Protein AF-A0A4U2ZUQ9-F1 (afdb_monomer)

Sequence (78 aa):
MENITNIDKLESIKSLQSTIRKLENALSQMTQKGANTTLVKKRLNAVCVGLAVLENVWNQESHQYSQEELAEARNVLA

Foldseek 3Di:
DPPQDPVNLVVVLVVLVVVLVVLVVVLVVCVVVVHDCVLSVLQNLLSVLVSQVSCCVPVVDDDPDDPVSPVSSVVSVD

pLDDT: mean 94.57, std 6.52, range [58.06, 98.69]

Mean predicted aligned error: 3.5 Å

Solvent-accessible surface area (backbone atoms only — not comparable to full-atom values): 4514 Å² total; per-residue (Å²): 130,79,89,76,46,74,63,58,53,51,52,52,51,53,52,47,55,54,50,45,53,52,35,52,52,50,42,52,55,33,55,77,68,72,45,92,50,68,67,50,51,54,51,38,50,19,52,54,50,53,49,40,51,49,42,25,75,74,69,69,42,87,66,91,73,49,73,64,57,52,53,52,20,48,70,73,73,108

Radius of gyration: 14.03 Å; Cα contacts (8 Å, |Δi|>4): 54; chains: 1; bounding box: 28×25×42 Å

Organism: NCBI:txid1890302

Nearest PDB structures (foldseek):
  6r1m-assembly1_A  TM=8.185E-01  e=3.514E+00  Escherichia coli
  6r1m-assembly1_B  TM=8.194E-01  e=3.951E+00  Escherichia coli

Secondary structure (DSSP, 8-state):
---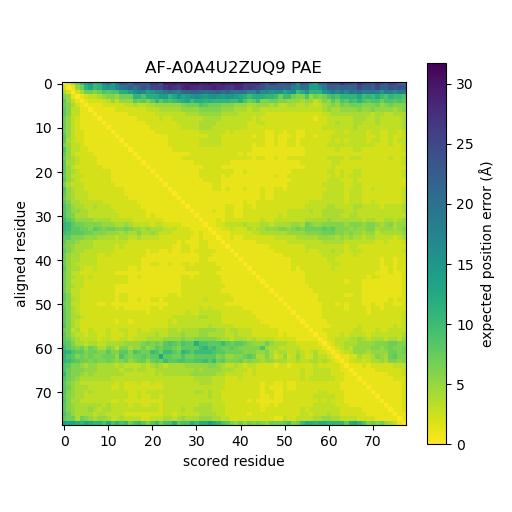--HHHHHHHHHHHHHHHHHHHHHHHHHHHTT---HHHHHHHHHHHHHHHHHHHHHH-------HHHHHHHHHHH-

Structure (mmCIF, N/CA/C/O backbone):
data_AF-A0A4U2ZUQ9-F1
#
_entry.id   AF-A0A4U2ZUQ9-F1
#
loop_
_atom_site.group_PDB
_atom_site.id
_atom_site.type_symbol
_atom_site.label_atom_id
_atom_site.label_alt_id
_atom_site.label_comp_id
_atom_site.label_asym_id
_atom_site.label_entity_id
_atom_site.label_seq_id
_atom_site.pdbx_PDB_ins_code
_atom_site.Cartn_x
_atom_site.Cartn_y
_atom_site.Cartn_z
_atom_site.occupancy
_atom_site.B_iso_or_equiv
_atom_site.auth_seq_id
_atom_site.auth_comp_id
_atom_site.auth_asym_id
_atom_site.auth_atom_id
_atom_site.pdbx_PDB_model_num
ATOM 1 N N . MET A 1 1 ? 5.021 -0.840 -23.327 1.00 58.06 1 MET A N 1
ATOM 2 C CA . MET A 1 1 ? 5.151 0.040 -22.148 1.00 58.06 1 MET A CA 1
ATOM 3 C C . MET A 1 1 ? 5.683 1.360 -22.649 1.00 58.06 1 MET A C 1
ATOM 5 O O . MET A 1 1 ? 6.641 1.338 -23.411 1.00 58.06 1 MET A O 1
ATOM 9 N N . GLU A 1 2 ? 5.033 2.467 -22.306 1.00 65.75 2 GLU A N 1
ATOM 10 C CA . GLU A 1 2 ? 5.578 3.803 -22.566 1.00 65.75 2 GLU A CA 1
ATOM 11 C C . GLU A 1 2 ? 6.952 3.944 -21.891 1.00 65.75 2 GLU A C 1
ATOM 13 O O . GLU A 1 2 ? 7.221 3.292 -20.878 1.00 65.75 2 GLU A O 1
ATOM 18 N N . ASN A 1 3 ? 7.838 4.767 -22.457 1.00 79.19 3 ASN A N 1
ATOM 19 C CA . ASN A 1 3 ? 9.113 5.100 -21.823 1.00 79.19 3 ASN A CA 1
ATOM 20 C C . ASN A 1 3 ? 8.843 6.005 -20.613 1.00 79.19 3 ASN A C 1
ATOM 22 O O . ASN A 1 3 ? 8.903 7.225 -20.724 1.00 79.19 3 ASN A O 1
ATOM 26 N N . ILE A 1 4 ? 8.520 5.404 -19.466 1.00 82.25 4 ILE A N 1
ATOM 27 C CA . ILE A 1 4 ? 8.362 6.118 -18.195 1.00 82.25 4 ILE A CA 1
ATOM 28 C C . ILE A 1 4 ? 9.736 6.655 -17.786 1.00 82.25 4 ILE A C 1
ATOM 30 O O . ILE A 1 4 ? 10.682 5.874 -17.612 1.00 82.25 4 ILE A O 1
ATOM 34 N N . THR A 1 5 ? 9.856 7.973 -17.623 1.00 91.12 5 THR A N 1
ATOM 35 C CA . THR A 1 5 ? 11.125 8.585 -17.224 1.00 91.12 5 THR A CA 1
ATOM 36 C C . THR A 1 5 ? 11.421 8.301 -15.751 1.00 91.12 5 THR A C 1
ATOM 38 O O . THR A 1 5 ? 10.532 8.012 -14.950 1.00 91.12 5 THR A O 1
ATOM 41 N N . ASN A 1 6 ? 12.687 8.414 -15.348 1.00 91.06 6 ASN A N 1
ATOM 42 C CA . ASN A 1 6 ? 13.051 8.279 -13.934 1.00 91.06 6 ASN A CA 1
ATOM 43 C C . ASN A 1 6 ? 12.389 9.353 -13.052 1.00 91.06 6 ASN A C 1
ATOM 45 O O . ASN A 1 6 ? 12.171 9.109 -11.867 1.00 91.06 6 ASN A O 1
ATOM 49 N N . ILE A 1 7 ? 12.054 10.516 -13.623 1.00 94.00 7 ILE A N 1
ATOM 50 C CA . ILE A 1 7 ? 11.335 11.581 -12.919 1.00 94.00 7 ILE A CA 1
ATOM 51 C C . ILE A 1 7 ? 9.897 11.131 -12.647 1.00 94.00 7 ILE A C 1
ATOM 53 O O . ILE A 1 7 ? 9.488 11.143 -11.489 1.00 94.00 7 ILE A O 1
ATOM 57 N N . ASP A 1 8 ? 9.186 10.624 -13.658 1.00 93.94 8 ASP A N 1
ATOM 58 C CA . ASP A 1 8 ? 7.801 10.150 -13.503 1.00 93.94 8 ASP A CA 1
ATOM 59 C C . ASP A 1 8 ? 7.697 9.019 -12.467 1.00 93.94 8 ASP A C 1
ATOM 61 O O . ASP A 1 8 ? 6.785 8.996 -11.634 1.00 93.94 8 ASP A O 1
ATOM 65 N N . LYS A 1 9 ? 8.669 8.093 -12.468 1.00 93.69 9 LYS A N 1
ATOM 66 C CA . LYS A 1 9 ? 8.764 7.022 -11.460 1.00 93.69 9 LYS A CA 1
ATOM 67 C C . LYS A 1 9 ? 8.930 7.590 -10.053 1.00 93.69 9 LYS A C 1
ATOM 69 O O . LYS A 1 9 ? 8.210 7.198 -9.134 1.00 93.69 9 LYS A O 1
ATOM 74 N N . LEU A 1 10 ? 9.863 8.528 -9.882 1.00 94.69 10 LEU A N 1
ATOM 75 C CA . LEU A 1 10 ? 10.150 9.147 -8.589 1.00 94.69 10 LEU A CA 1
ATOM 76 C C . LEU A 1 10 ? 8.955 9.951 -8.065 1.00 94.69 10 LEU A C 1
ATOM 78 O O . LEU A 1 10 ? 8.651 9.897 -6.873 1.00 94.69 10 LEU A O 1
ATOM 82 N N . GLU A 1 11 ? 8.276 10.697 -8.932 1.00 96.38 11 GLU A N 1
ATOM 83 C CA . GLU A 1 11 ? 7.075 11.453 -8.572 1.00 96.38 11 GLU A CA 1
ATOM 84 C C . GLU A 1 11 ? 5.920 10.525 -8.187 1.00 96.38 11 GLU A C 1
ATOM 86 O O . GLU A 1 11 ? 5.252 10.766 -7.178 1.00 96.38 11 GLU A O 1
ATOM 91 N N . SER A 1 12 ? 5.750 9.413 -8.907 1.00 95.56 12 SER A N 1
ATOM 92 C CA . SER A 1 12 ? 4.761 8.381 -8.580 1.00 95.56 12 SER A CA 1
ATOM 93 C C . SER A 1 12 ? 5.017 7.764 -7.199 1.00 95.56 12 SER A C 1
ATOM 95 O O . SER A 1 12 ? 4.107 7.713 -6.367 1.00 95.56 12 SER A O 1
ATOM 97 N N . ILE A 1 13 ? 6.267 7.378 -6.910 1.00 95.88 13 ILE A N 1
ATOM 98 C CA . ILE A 1 13 ? 6.680 6.852 -5.597 1.00 95.88 13 ILE A CA 1
ATOM 99 C C . ILE A 1 13 ? 6.405 7.881 -4.489 1.00 95.88 13 ILE A C 1
ATOM 101 O O . ILE A 1 13 ? 5.757 7.565 -3.489 1.00 95.88 13 ILE A O 1
ATOM 105 N N . LYS A 1 14 ? 6.823 9.140 -4.675 1.00 97.25 14 LYS A N 1
ATOM 106 C CA . LYS A 1 14 ? 6.602 10.219 -3.692 1.00 97.25 14 LYS A CA 1
ATOM 107 C C . LYS A 1 14 ? 5.118 10.488 -3.434 1.00 97.25 14 LYS A C 1
ATOM 109 O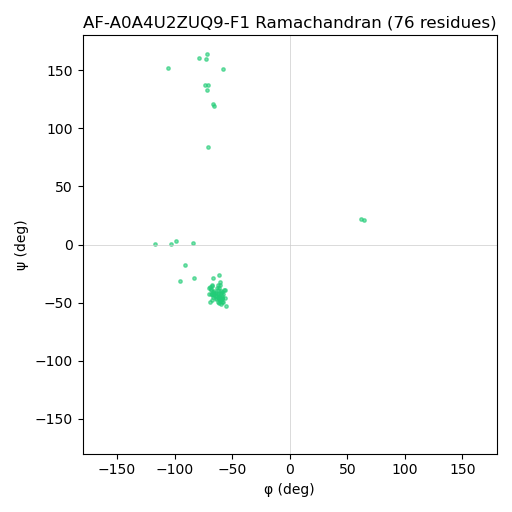 O . LYS A 1 14 ? 4.726 10.769 -2.295 1.00 97.25 14 LYS A O 1
ATOM 114 N N . SER A 1 15 ? 4.289 10.412 -4.472 1.00 97.56 15 SER A N 1
ATOM 115 C CA . SER A 1 15 ? 2.839 10.580 -4.363 1.00 97.56 15 SER A CA 1
ATOM 116 C C . SER A 1 15 ? 2.205 9.478 -3.503 1.00 97.56 15 SER A C 1
ATOM 118 O O . SER A 1 15 ? 1.425 9.766 -2.585 1.00 97.56 15 SER A O 1
ATOM 120 N N . LEU A 1 16 ? 2.608 8.219 -3.706 1.00 96.81 16 LEU A N 1
ATOM 121 C CA . LEU A 1 16 ? 2.145 7.088 -2.894 1.00 96.81 16 LEU A CA 1
ATOM 122 C C . LEU A 1 16 ? 2.632 7.176 -1.448 1.00 96.81 16 LEU A C 1
ATOM 124 O O . LEU A 1 16 ? 1.819 7.063 -0.534 1.00 96.81 16 LEU A O 1
ATOM 128 N N . GLN A 1 17 ? 3.909 7.491 -1.220 1.00 98.25 17 GLN A N 1
ATOM 129 C CA . GLN A 1 17 ? 4.448 7.719 0.127 1.00 98.25 17 GLN A CA 1
ATOM 130 C C . GLN A 1 17 ? 3.688 8.832 0.868 1.00 98.25 17 GLN A C 1
ATOM 132 O O . GLN A 1 17 ? 3.396 8.723 2.060 1.00 98.25 17 GLN A O 1
ATOM 137 N N . SER A 1 18 ? 3.307 9.900 0.163 1.00 98.44 18 SER A N 1
ATOM 138 C CA . SER A 1 18 ? 2.486 10.974 0.735 1.00 98.44 18 SER A CA 1
ATOM 139 C C . SER A 1 18 ? 1.069 10.504 1.074 1.00 98.44 18 SER A C 1
ATOM 141 O O . SER A 1 18 ? 0.496 10.935 2.076 1.00 98.44 18 SER A O 1
ATOM 143 N N . THR A 1 19 ? 0.498 9.617 0.260 1.00 98.25 19 THR A N 1
ATOM 144 C CA . THR A 1 19 ? -0.814 9.004 0.507 1.00 98.25 19 THR A CA 1
ATOM 145 C C . THR A 1 19 ? -0.779 8.084 1.726 1.00 98.25 19 THR A C 1
ATOM 147 O O . THR A 1 19 ? -1.662 8.185 2.578 1.00 98.25 19 THR A O 1
ATOM 150 N N . ILE A 1 20 ? 0.273 7.272 1.871 1.00 98.62 20 ILE A N 1
ATOM 151 C CA . ILE A 1 20 ? 0.517 6.424 3.048 1.00 98.62 20 ILE A CA 1
ATOM 152 C C . ILE A 1 20 ? 0.527 7.281 4.315 1.00 98.62 20 ILE A C 1
ATOM 154 O O . ILE A 1 20 ? -0.295 7.058 5.199 1.00 98.62 20 ILE A O 1
ATOM 158 N N . ARG A 1 21 ? 1.335 8.350 4.355 1.00 98.69 21 ARG A N 1
ATOM 159 C CA . ARG A 1 21 ? 1.407 9.261 5.517 1.00 98.69 21 ARG A CA 1
ATOM 160 C C . ARG A 1 21 ? 0.052 9.866 5.891 1.00 98.69 21 ARG A C 1
ATOM 162 O O . ARG A 1 21 ? -0.273 10.020 7.067 1.00 98.69 21 ARG A O 1
ATOM 169 N N . LYS A 1 22 ? -0.767 10.227 4.897 1.00 98.56 22 LYS A N 1
ATOM 170 C CA . LYS A 1 22 ? -2.122 10.751 5.140 1.00 98.56 22 LYS A CA 1
ATOM 171 C C . LYS A 1 22 ? -3.036 9.688 5.752 1.00 98.56 22 LYS A C 1
ATOM 173 O O . LYS A 1 22 ? -3.790 10.002 6.671 1.00 98.56 22 LYS A O 1
ATOM 178 N N . LEU A 1 23 ? -2.963 8.450 5.267 1.00 98.50 23 LEU A N 1
ATOM 179 C CA . LEU A 1 23 ? -3.750 7.330 5.783 1.00 98.50 23 LEU A CA 1
ATOM 180 C C . LEU A 1 23 ? -3.294 6.901 7.184 1.00 98.50 23 LEU A C 1
ATOM 182 O O . LEU A 1 23 ? -4.147 6.623 8.022 1.00 98.50 23 LEU A O 1
ATOM 186 N N . GLU A 1 24 ? -1.993 6.922 7.474 1.00 98.62 24 GLU A N 1
ATOM 187 C CA . GLU A 1 24 ? -1.443 6.700 8.819 1.00 98.62 24 GLU A CA 1
ATOM 188 C C . GLU A 1 24 ? -1.955 7.749 9.811 1.00 98.62 24 GLU A C 1
ATOM 190 O O . GLU A 1 24 ? -2.457 7.407 10.885 1.00 98.62 24 GLU A O 1
ATOM 195 N N . ASN A 1 25 ? -1.912 9.029 9.428 1.00 98.56 25 ASN A N 1
ATOM 196 C CA . ASN A 1 25 ? -2.444 10.115 10.249 1.00 98.56 25 ASN A CA 1
ATOM 197 C C . ASN A 1 25 ? -3.952 9.962 10.485 1.00 98.56 25 ASN A C 1
ATOM 199 O O . ASN A 1 25 ? -4.416 10.107 11.617 1.00 98.56 25 ASN A O 1
ATOM 203 N N . ALA A 1 26 ? -4.718 9.635 9.442 1.00 98.25 26 ALA A N 1
ATOM 204 C CA . ALA A 1 26 ? -6.151 9.386 9.562 1.00 98.25 26 ALA A CA 1
ATOM 205 C C . ALA A 1 26 ? -6.441 8.188 10.481 1.00 98.25 26 ALA A C 1
ATOM 207 O O . ALA A 1 26 ? -7.284 8.288 11.371 1.00 98.25 26 ALA A O 1
ATOM 208 N N . LEU A 1 27 ? -5.707 7.083 10.321 1.00 98.50 27 LEU A N 1
ATOM 209 C CA . LEU A 1 27 ? -5.821 5.904 11.173 1.00 98.50 27 LEU A CA 1
ATOM 210 C C . LEU A 1 27 ? -5.531 6.246 12.638 1.00 98.50 27 LEU A C 1
ATOM 212 O O . LEU A 1 27 ? -6.312 5.866 13.512 1.00 98.50 27 LEU A O 1
ATOM 216 N N . SER A 1 28 ? -4.458 6.991 12.906 1.00 98.44 28 SER A N 1
ATOM 217 C CA . SER A 1 28 ? -4.091 7.437 14.254 1.00 98.44 28 SER A CA 1
ATOM 218 C C . SER A 1 28 ? -5.200 8.286 14.885 1.00 98.44 28 SER A C 1
ATOM 220 O O . SER A 1 28 ? -5.705 7.952 15.959 1.00 98.44 28 SER A O 1
ATOM 222 N N . GLN A 1 29 ? -5.678 9.317 14.180 1.00 98.44 29 GLN A N 1
ATOM 223 C CA . GLN A 1 29 ? -6.748 10.193 14.671 1.00 98.44 29 GLN A CA 1
ATOM 224 C C . GLN A 1 29 ? -8.067 9.447 14.906 1.00 98.44 29 GLN A C 1
ATOM 226 O O . GLN A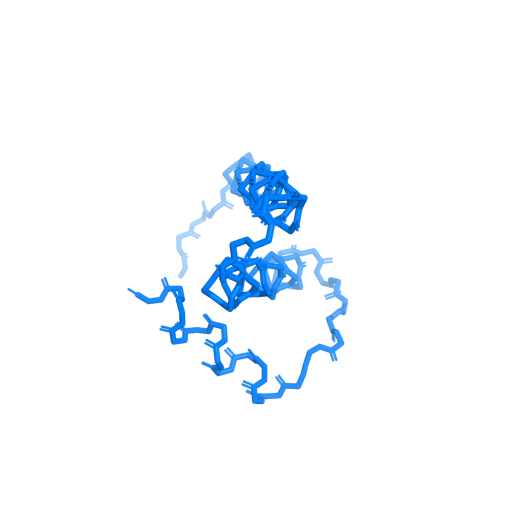 1 29 ? -8.753 9.694 15.898 1.00 98.44 29 GLN A O 1
ATOM 231 N N . MET A 1 30 ? -8.445 8.538 14.006 1.00 98.06 30 MET A N 1
ATOM 232 C CA . MET A 1 30 ? -9.668 7.743 14.146 1.00 98.06 30 MET A CA 1
ATOM 233 C C . MET A 1 30 ? -9.569 6.753 15.305 1.00 98.06 30 MET A C 1
ATOM 235 O O . MET A 1 30 ? -10.535 6.598 16.048 1.00 98.06 30 MET A O 1
ATOM 239 N N . THR A 1 31 ? -8.399 6.138 15.492 1.00 97.81 31 THR A N 1
ATOM 240 C CA . THR A 1 31 ? -8.130 5.244 16.625 1.00 97.81 31 THR A CA 1
ATOM 241 C C . THR A 1 31 ? -8.254 6.000 17.947 1.00 97.81 31 THR A C 1
ATOM 243 O O . THR A 1 31 ? -8.952 5.539 18.843 1.00 97.81 31 THR A O 1
ATOM 246 N N . GLN A 1 32 ? -7.662 7.196 18.048 1.00 98.00 32 GLN A N 1
ATOM 247 C CA . GLN A 1 32 ? -7.768 8.050 19.241 1.00 98.00 32 GLN A CA 1
ATOM 248 C C . GLN A 1 32 ? -9.214 8.451 19.559 1.00 98.00 32 GLN A C 1
ATOM 250 O O . GLN A 1 32 ? -9.584 8.560 20.724 1.00 98.00 32 GLN A O 1
ATOM 255 N N . LYS A 1 33 ? -10.044 8.650 18.531 1.00 97.19 33 LYS A N 1
ATOM 256 C CA . LYS A 1 33 ? -11.466 8.999 18.672 1.00 97.19 33 LYS A CA 1
ATOM 257 C C . LYS A 1 33 ? -12.383 7.786 18.877 1.00 97.19 33 LYS A C 1
ATOM 259 O O . LYS A 1 33 ? -13.595 7.967 18.941 1.00 97.19 33 LYS A O 1
ATOM 264 N N . GLY A 1 34 ? -11.843 6.566 18.928 1.00 96.69 34 G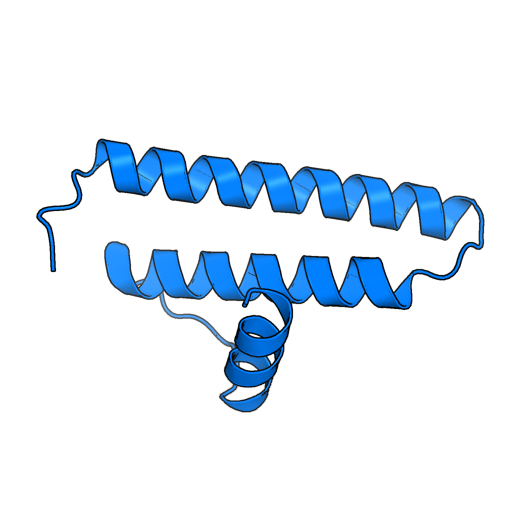LY A N 1
ATOM 265 C CA . GLY A 1 34 ? -12.634 5.335 19.032 1.00 96.69 34 GLY A CA 1
ATOM 266 C C . GLY A 1 34 ? -13.532 5.062 17.817 1.00 96.69 34 GLY A C 1
ATOM 267 O O . GLY A 1 34 ? -14.521 4.342 17.929 1.00 96.69 34 GLY A O 1
ATOM 268 N N . ALA A 1 35 ? -13.223 5.650 16.658 1.00 97.25 35 ALA A N 1
ATOM 269 C CA . ALA A 1 35 ? -13.996 5.467 15.434 1.00 97.25 35 ALA A CA 1
ATOM 270 C C . ALA A 1 35 ? -13.670 4.127 14.747 1.00 97.25 35 ALA A C 1
ATOM 272 O O . ALA A 1 35 ? -12.610 3.535 14.954 1.00 97.25 35 ALA A O 1
ATOM 273 N N . ASN A 1 36 ? -14.562 3.655 13.869 1.00 97.25 36 ASN A N 1
ATOM 274 C CA . ASN A 1 36 ? -14.320 2.451 13.071 1.00 97.25 36 ASN A CA 1
ATOM 275 C C . ASN A 1 36 ? -13.155 2.672 12.087 1.00 97.25 36 ASN A C 1
ATOM 277 O O . ASN A 1 36 ? -13.232 3.525 11.206 1.00 97.25 36 ASN A O 1
ATOM 281 N N . THR A 1 37 ? -12.093 1.873 12.214 1.00 98.12 37 THR A N 1
ATOM 282 C CA . THR A 1 37 ? -10.862 1.999 11.416 1.00 98.12 37 THR A CA 1
ATOM 283 C C . THR A 1 37 ? -10.726 0.973 10.289 1.00 98.12 37 THR A C 1
ATOM 285 O O . THR A 1 37 ? -9.735 1.000 9.559 1.00 98.12 37 THR A O 1
ATOM 288 N N . THR A 1 38 ? -11.695 0.075 10.099 1.00 97.75 38 THR A N 1
ATOM 289 C CA . THR A 1 38 ? -11.579 -1.055 9.158 1.00 97.75 38 THR A CA 1
ATOM 290 C C . THR A 1 38 ? -11.260 -0.595 7.737 1.00 97.75 38 THR A C 1
ATOM 292 O O . THR A 1 38 ? -10.349 -1.122 7.101 1.00 97.75 38 THR A O 1
ATOM 295 N N . LEU A 1 39 ? -11.958 0.432 7.247 1.00 96.81 39 LEU A N 1
ATOM 296 C CA . LEU A 1 39 ? -11.764 0.926 5.885 1.00 96.81 39 LEU A CA 1
ATOM 297 C C . LEU A 1 39 ? -10.412 1.628 5.696 1.00 96.81 39 LEU A C 1
ATOM 299 O O . LEU A 1 39 ? -9.741 1.398 4.691 1.00 96.81 39 LEU A O 1
ATOM 303 N N . VAL A 1 40 ? -9.993 2.469 6.651 1.00 97.69 40 VAL A N 1
ATOM 304 C CA . VAL A 1 40 ? -8.708 3.182 6.548 1.00 97.69 40 VAL A CA 1
ATOM 305 C C . VAL A 1 40 ? -7.529 2.212 6.645 1.00 97.69 40 VAL A C 1
ATOM 307 O O . VAL A 1 40 ? -6.570 2.372 5.900 1.00 97.69 40 VAL A O 1
ATOM 310 N N . LYS A 1 41 ? -7.635 1.145 7.454 1.00 98.00 41 LYS A N 1
ATOM 311 C CA . LYS A 1 41 ? -6.635 0.065 7.505 1.00 98.00 41 LYS A CA 1
ATOM 312 C C . LYS A 1 41 ? -6.534 -0.689 6.180 1.00 98.00 41 LYS A C 1
ATOM 314 O O . LYS A 1 41 ? -5.428 -0.870 5.685 1.00 98.00 41 LYS A O 1
ATOM 319 N N . LYS A 1 42 ? -7.670 -1.075 5.581 1.00 97.62 42 LYS A N 1
ATOM 320 C CA . LYS A 1 42 ? -7.688 -1.748 4.268 1.00 97.62 42 LYS A CA 1
ATOM 321 C C . LYS A 1 42 ? -7.040 -0.892 3.180 1.00 97.62 42 LYS A C 1
ATOM 323 O O . LYS A 1 42 ? -6.204 -1.385 2.433 1.00 97.62 42 LYS A O 1
ATOM 328 N N . ARG A 1 43 ? -7.378 0.400 3.126 1.00 98.00 43 ARG A N 1
ATOM 329 C CA . ARG A 1 43 ? -6.782 1.342 2.163 1.00 98.00 43 ARG A CA 1
ATOM 330 C C . ARG A 1 43 ? -5.294 1.558 2.410 1.00 98.00 43 ARG A C 1
ATOM 332 O O . ARG A 1 43 ? -4.532 1.548 1.453 1.00 98.00 43 ARG A O 1
ATOM 339 N N . LEU A 1 44 ? -4.881 1.723 3.668 1.00 98.38 44 LEU A N 1
ATOM 340 C CA . LEU A 1 44 ? -3.468 1.863 4.020 1.00 98.38 44 LEU A CA 1
ATOM 341 C C . LEU A 1 44 ? -2.671 0.645 3.550 1.00 98.38 44 LEU A C 1
ATOM 343 O O . LEU A 1 44 ? -1.682 0.813 2.845 1.00 98.38 44 LEU A O 1
ATOM 347 N N . ASN A 1 45 ? -3.148 -0.565 3.858 1.00 97.69 45 ASN A N 1
ATOM 348 C CA . ASN A 1 45 ? -2.490 -1.792 3.422 1.00 97.69 45 ASN A CA 1
ATOM 349 C C . ASN A 1 45 ? -2.383 -1.871 1.893 1.00 97.69 45 ASN A C 1
ATOM 351 O O . ASN A 1 45 ? -1.305 -2.113 1.362 1.00 97.69 45 ASN A O 1
ATOM 355 N N . ALA A 1 46 ? -3.477 -1.591 1.179 1.00 98.12 46 ALA A N 1
ATOM 356 C CA . ALA A 1 46 ? -3.490 -1.635 -0.279 1.00 98.12 46 ALA A CA 1
ATOM 357 C C . ALA A 1 46 ? -2.483 -0.661 -0.914 1.00 98.12 46 ALA A C 1
ATOM 359 O O . ALA A 1 46 ? -1.777 -1.035 -1.847 1.00 98.12 46 ALA A O 1
ATOM 360 N N . VAL A 1 47 ? -2.367 0.565 -0.389 1.00 97.94 47 VAL A N 1
ATOM 361 C CA . VAL A 1 47 ? -1.391 1.55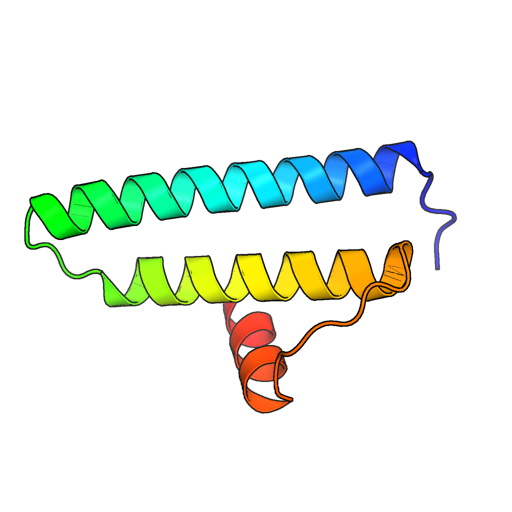1 -0.887 1.00 97.94 47 VAL A CA 1
ATOM 362 C C . VAL A 1 47 ? 0.048 1.128 -0.561 1.00 97.94 47 VAL A C 1
ATOM 364 O O . VAL A 1 47 ? 0.917 1.290 -1.416 1.00 97.94 47 VAL A O 1
ATOM 367 N N . CYS A 1 48 ? 0.313 0.544 0.615 1.00 97.94 48 CYS A N 1
ATOM 368 C CA . CYS A 1 48 ? 1.633 -0.010 0.948 1.00 97.94 48 CYS A CA 1
ATOM 369 C C . CYS A 1 48 ? 2.040 -1.143 -0.006 1.00 97.94 48 CYS A C 1
ATOM 371 O O . CYS A 1 48 ? 3.154 -1.138 -0.527 1.00 97.94 48 CYS A O 1
ATOM 373 N N . VAL A 1 49 ? 1.119 -2.068 -0.293 1.00 97.62 49 VAL A N 1
ATOM 374 C CA . VAL A 1 49 ? 1.337 -3.140 -1.275 1.00 97.62 49 VAL A CA 1
ATOM 375 C C . VAL A 1 49 ? 1.596 -2.556 -2.665 1.00 97.62 49 VAL A C 1
ATOM 377 O O . VAL A 1 49 ? 2.549 -2.955 -3.329 1.00 97.62 49 VAL A O 1
ATOM 380 N N . GLY A 1 50 ? 0.790 -1.580 -3.097 1.00 96.31 50 GLY A N 1
ATOM 381 C CA . GLY A 1 50 ? 0.967 -0.914 -4.389 1.00 96.31 50 GLY A CA 1
ATOM 382 C C . GLY A 1 50 ? 2.331 -0.233 -4.533 1.00 96.31 50 GLY A C 1
ATOM 383 O O . GLY A 1 50 ? 2.964 -0.355 -5.581 1.00 96.31 50 GLY A O 1
ATOM 384 N N . LEU A 1 51 ? 2.813 0.429 -3.476 1.00 97.31 51 LEU A N 1
ATOM 385 C CA . LEU A 1 51 ? 4.148 1.027 -3.454 1.00 97.31 51 LEU A CA 1
ATOM 386 C C . LEU A 1 51 ? 5.245 -0.038 -3.596 1.00 97.31 51 LEU A C 1
ATOM 388 O O . LEU A 1 51 ? 6.088 0.086 -4.480 1.00 97.31 51 LEU A O 1
ATOM 392 N N . ALA A 1 52 ? 5.183 -1.112 -2.806 1.00 96.50 52 ALA A N 1
ATOM 393 C CA . ALA A 1 52 ? 6.181 -2.180 -2.856 1.00 96.50 52 ALA A CA 1
ATOM 394 C C . ALA A 1 52 ? 6.219 -2.897 -4.217 1.00 96.50 52 ALA A C 1
ATOM 396 O O . ALA A 1 52 ? 7.283 -3.293 -4.685 1.00 96.50 52 ALA A O 1
ATOM 397 N N . VAL A 1 53 ? 5.068 -3.050 -4.882 1.00 95.06 53 VAL A N 1
ATOM 398 C CA . VAL A 1 53 ? 5.005 -3.601 -6.244 1.00 95.06 53 VAL A CA 1
ATOM 399 C C . VAL A 1 53 ? 5.669 -2.659 -7.251 1.00 95.06 53 VAL A C 1
ATOM 401 O O . VAL A 1 53 ? 6.396 -3.124 -8.126 1.00 95.06 53 VAL A O 1
ATOM 404 N N . LEU A 1 54 ? 5.470 -1.342 -7.138 1.00 93.94 54 LEU A N 1
ATOM 405 C CA . LEU A 1 54 ? 6.146 -0.383 -8.018 1.00 93.94 54 LEU A CA 1
ATOM 406 C C . LEU A 1 54 ? 7.658 -0.350 -7.787 1.00 93.94 54 LEU A C 1
ATOM 408 O O . LEU A 1 54 ? 8.414 -0.353 -8.757 1.00 93.94 54 LEU A O 1
ATOM 412 N N . GLU A 1 55 ? 8.103 -0.359 -6.532 1.00 94.50 55 GLU A N 1
ATOM 413 C CA . GLU A 1 55 ? 9.525 -0.429 -6.175 1.00 94.50 55 GLU A CA 1
ATOM 414 C C . GLU A 1 55 ? 10.149 -1.750 -6.653 1.00 94.50 55 GLU A C 1
ATOM 416 O O . GLU A 1 55 ? 11.249 -1.750 -7.204 1.00 94.50 55 GLU A O 1
ATOM 421 N N . ASN A 1 56 ? 9.417 -2.865 -6.591 1.00 94.38 56 ASN A N 1
ATOM 422 C CA . ASN A 1 56 ? 9.849 -4.125 -7.194 1.00 94.38 56 ASN A CA 1
ATOM 423 C C . ASN A 1 56 ? 10.023 -4.024 -8.714 1.00 94.38 56 ASN A C 1
ATOM 425 O O . ASN A 1 56 ? 11.072 -4.389 -9.243 1.00 94.38 56 ASN A O 1
ATOM 429 N N . VAL A 1 57 ? 9.023 -3.500 -9.423 1.00 92.75 57 VAL A N 1
ATOM 430 C CA . VAL A 1 57 ? 9.043 -3.426 -10.892 1.00 92.75 57 VAL A CA 1
ATOM 431 C C . VAL A 1 57 ? 10.088 -2.429 -11.399 1.00 92.75 57 VAL A C 1
ATOM 433 O O . VAL A 1 57 ? 10.709 -2.665 -12.437 1.00 92.75 57 VAL A O 1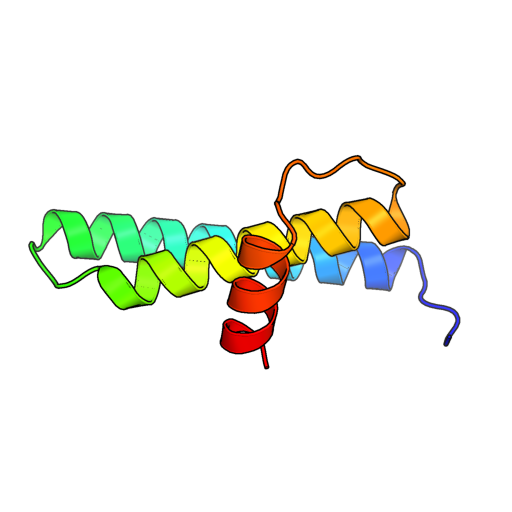
ATOM 436 N N . TRP A 1 58 ? 10.290 -1.307 -10.707 1.00 93.81 58 TRP A N 1
ATOM 437 C CA . TRP A 1 58 ? 11.182 -0.240 -11.168 1.00 93.81 58 TRP 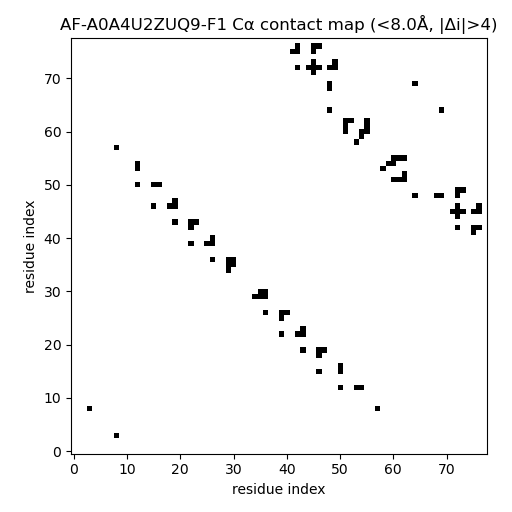A CA 1
ATOM 438 C C . TRP A 1 58 ? 12.598 -0.309 -10.604 1.00 93.81 58 TRP A C 1
ATOM 440 O O . TRP A 1 58 ? 13.525 0.069 -11.323 1.00 93.81 58 TRP A O 1
ATOM 450 N N . ASN A 1 59 ? 12.768 -0.808 -9.378 1.00 91.31 59 ASN A N 1
ATOM 451 C CA . ASN A 1 59 ? 14.048 -0.825 -8.665 1.00 91.31 59 ASN A CA 1
ATOM 452 C C . ASN A 1 59 ? 14.552 -2.248 -8.357 1.00 91.31 59 ASN A C 1
ATOM 454 O O . ASN A 1 59 ? 15.625 -2.388 -7.779 1.00 91.31 59 ASN A O 1
ATOM 458 N N . GLN A 1 60 ? 13.816 -3.298 -8.751 1.00 91.00 60 GLN A N 1
ATOM 459 C CA . GLN A 1 60 ? 14.129 -4.709 -8.459 1.00 91.00 60 GLN A CA 1
ATOM 460 C C . GLN A 1 60 ? 14.148 -5.050 -6.959 1.00 91.00 60 GLN A C 1
ATOM 462 O O . GLN A 1 60 ? 14.731 -6.052 -6.546 1.00 91.00 60 GLN A O 1
ATOM 467 N N . GLU A 1 61 ? 13.485 -4.244 -6.131 1.00 90.31 61 GLU A N 1
ATOM 468 C CA . GLU A 1 61 ? 13.367 -4.498 -4.696 1.00 90.31 61 GLU A CA 1
ATOM 469 C C . GLU A 1 61 ? 12.423 -5.675 -4.430 1.00 90.31 61 GLU A C 1
ATOM 471 O O . GLU A 1 61 ? 11.339 -5.763 -4.997 1.00 90.31 61 GLU A O 1
ATOM 476 N N . SER A 1 62 ? 12.797 -6.623 -3.573 1.00 89.00 62 SER A N 1
ATOM 477 C CA . SER A 1 62 ? 11.895 -7.727 -3.223 1.00 89.00 62 SER A CA 1
ATOM 478 C C . SER A 1 62 ? 10.740 -7.236 -2.347 1.00 89.00 62 SER 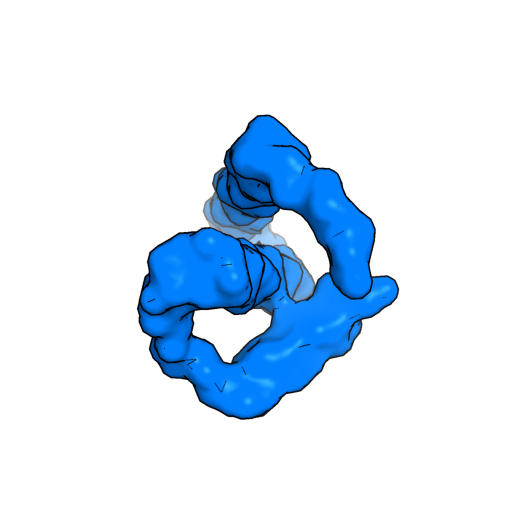A C 1
ATOM 480 O O . SER A 1 62 ? 10.987 -6.538 -1.365 1.00 89.00 62 SER A O 1
ATOM 482 N N . HIS A 1 63 ? 9.514 -7.691 -2.605 1.00 90.50 63 HIS A N 1
ATOM 483 C CA . HIS A 1 63 ? 8.395 -7.523 -1.674 1.00 90.50 63 HIS A CA 1
ATOM 484 C C . HIS A 1 63 ? 8.057 -8.845 -0.972 1.00 90.50 63 HIS A C 1
ATOM 486 O O . HIS A 1 63 ? 8.259 -9.924 -1.523 1.00 90.50 63 HIS A O 1
ATOM 492 N N . GLN A 1 64 ? 7.507 -8.765 0.241 1.00 91.69 64 GLN A N 1
ATOM 493 C CA . GLN A 1 64 ? 7.174 -9.936 1.070 1.00 91.69 64 GLN A CA 1
ATOM 494 C C . GLN A 1 64 ? 5.686 -10.332 1.000 1.00 91.69 64 GLN A C 1
ATOM 496 O O . GLN A 1 64 ? 5.262 -11.256 1.685 1.00 91.69 64 GLN A O 1
ATOM 501 N N . TYR A 1 65 ? 4.888 -9.636 0.183 1.00 94.38 65 TYR A N 1
ATOM 502 C CA . TYR A 1 65 ? 3.444 -9.862 0.091 1.00 94.38 65 TYR A CA 1
ATOM 503 C C . TYR A 1 65 ? 3.079 -11.152 -0.648 1.00 94.38 65 TYR A C 1
ATOM 505 O O . TYR A 1 65 ? 3.632 -11.467 -1.706 1.00 94.38 65 TYR A O 1
ATOM 513 N N . SER A 1 66 ? 2.099 -11.865 -0.097 1.00 95.25 66 SER A N 1
ATOM 514 C CA . SER A 1 66 ? 1.487 -13.054 -0.687 1.00 95.25 66 SER A CA 1
ATOM 515 C C . SER A 1 66 ? 0.591 -12.715 -1.887 1.00 95.25 66 SER A C 1
ATOM 517 O O . SER A 1 66 ? 0.162 -11.579 -2.082 1.00 95.25 66 SER A O 1
ATOM 519 N N . GLN A 1 67 ? 0.248 -13.727 -2.690 1.00 94.31 67 GLN A N 1
ATOM 520 C CA . GLN A 1 67 ? -0.681 -13.561 -3.818 1.00 94.31 67 GLN A CA 1
ATOM 521 C C . GLN A 1 67 ? -2.074 -13.084 -3.380 1.00 94.31 67 GLN A C 1
ATOM 523 O O . GLN A 1 67 ? -2.729 -12.347 -4.116 1.00 94.31 67 GLN A O 1
ATOM 528 N N . GLU A 1 68 ? -2.517 -13.479 -2.186 1.00 95.88 68 GLU A N 1
ATOM 529 C CA . GLU A 1 68 ? -3.785 -13.030 -1.611 1.00 95.88 68 GLU A CA 1
ATOM 530 C C . GLU A 1 68 ? -3.743 -11.536 -1.280 1.00 95.88 68 GLU A C 1
ATOM 532 O O . GLU A 1 68 ? -4.624 -10.792 -1.707 1.00 95.88 68 GLU A O 1
ATOM 537 N N . GLU A 1 69 ? -2.681 -11.072 -0.616 1.00 95.38 69 GLU A N 1
ATOM 538 C CA . GLU A 1 69 ? -2.495 -9.651 -0.297 1.00 95.38 69 GLU A CA 1
ATOM 539 C C . GLU A 1 69 ? -2.378 -8.792 -1.560 1.00 95.38 69 GLU A C 1
ATOM 541 O O . GLU A 1 69 ? -2.957 -7.707 -1.628 1.00 95.38 69 GLU A O 1
ATOM 546 N N . LEU A 1 70 ? -1.692 -9.293 -2.594 1.00 96.12 70 LEU A N 1
ATOM 547 C CA . LEU A 1 70 ? -1.624 -8.639 -3.902 1.00 96.12 70 LEU A CA 1
ATOM 548 C C . LEU A 1 70 ? -3.011 -8.540 -4.558 1.00 96.12 70 LEU A C 1
ATOM 550 O O . LEU A 1 70 ? -3.359 -7.501 -5.127 1.00 96.12 70 LEU A O 1
ATOM 554 N N . ALA A 1 71 ? -3.814 -9.604 -4.489 1.00 96.25 71 ALA A N 1
ATOM 555 C CA . ALA A 1 71 ? -5.165 -9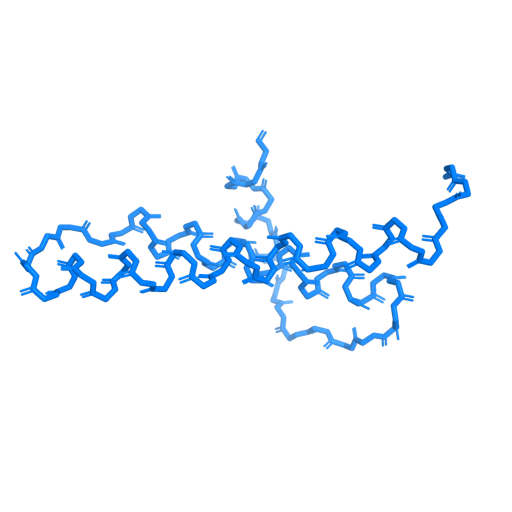.614 -5.037 1.00 96.25 71 ALA A CA 1
ATOM 556 C C . ALA A 1 71 ? -6.113 -8.684 -4.264 1.00 96.25 71 ALA A C 1
ATOM 558 O O . ALA A 1 71 ? -6.870 -7.941 -4.892 1.00 96.25 71 ALA A O 1
ATOM 559 N N . GLU A 1 72 ? -6.056 -8.676 -2.929 1.00 95.75 72 GLU A N 1
ATOM 560 C CA . GLU A 1 72 ? -6.861 -7.767 -2.109 1.00 95.75 72 GLU A CA 1
ATOM 561 C C . GLU A 1 72 ? -6.472 -6.309 -2.364 1.00 95.75 72 GLU A C 1
ATOM 563 O O . GLU A 1 72 ? -7.349 -5.478 -2.604 1.00 95.75 72 GLU A O 1
ATOM 568 N N . ALA A 1 73 ? -5.173 -5.995 -2.387 1.00 96.81 73 ALA A N 1
ATOM 569 C CA . ALA A 1 73 ? -4.697 -4.646 -2.668 1.00 96.81 73 ALA A CA 1
ATOM 570 C C . ALA A 1 73 ? -5.169 -4.156 -4.040 1.00 96.81 73 ALA A C 1
ATOM 572 O O . ALA A 1 73 ? -5.690 -3.047 -4.150 1.00 96.81 73 ALA A O 1
ATOM 573 N N . ARG A 1 74 ? -5.072 -5.003 -5.073 1.00 95.19 74 ARG A N 1
ATOM 574 C CA . ARG A 1 74 ? -5.583 -4.686 -6.412 1.00 95.19 74 ARG A CA 1
ATOM 575 C C . ARG A 1 74 ? -7.080 -4.378 -6.395 1.00 95.19 74 ARG A C 1
ATOM 577 O O . ARG A 1 74 ? -7.491 -3.417 -7.029 1.00 95.19 74 ARG A O 1
ATOM 584 N N . ASN A 1 75 ? -7.883 -5.145 -5.657 1.00 96.00 75 ASN A N 1
ATOM 585 C CA . ASN A 1 75 ? -9.326 -4.902 -5.552 1.00 96.00 75 ASN A CA 1
ATOM 586 C C . ASN A 1 75 ? -9.662 -3.586 -4.832 1.00 96.00 75 ASN A C 1
ATOM 588 O O . ASN A 1 75 ? -10.712 -3.008 -5.085 1.00 96.00 75 ASN A O 1
ATOM 592 N N . VAL A 1 76 ? -8.804 -3.126 -3.918 1.00 96.12 76 VAL A N 1
ATOM 593 C CA . VAL A 1 76 ? -8.991 -1.860 -3.191 1.00 96.12 76 VAL A CA 1
ATOM 594 C C . VAL A 1 76 ? -8.506 -0.648 -4.000 1.00 96.12 76 VAL A C 1
ATOM 596 O O . VAL A 1 76 ? -9.015 0.451 -3.785 1.00 96.12 76 VAL A O 1
ATOM 599 N N . LEU A 1 77 ? -7.516 -0.833 -4.881 1.00 92.31 77 LEU A N 1
ATOM 600 C CA . LEU A 1 77 ? -6.919 0.228 -5.703 1.00 92.31 77 LEU A CA 1
ATOM 601 C C . LEU A 1 77 ? -7.593 0.429 -7.073 1.00 92.31 77 LEU A C 1
ATOM 603 O O . LEU A 1 77 ? -7.342 1.463 -7.691 1.00 92.31 77 LEU A O 1
ATOM 607 N N . ALA A 1 78 ? -8.369 -0.549 -7.551 1.00 81.38 78 ALA A N 1
ATOM 608 C CA . ALA A 1 78 ? -9.135 -0.479 -8.801 1.00 81.38 78 ALA A CA 1
ATOM 609 C C . ALA A 1 78 ? -10.283 0.540 -8.726 1.00 81.38 78 ALA A C 1
ATOM 611 O O . ALA A 1 78 ? -10.516 1.210 -9.757 1.00 81.38 78 ALA A O 1
#